Protein AF-A0A437SSH4-F1 (afdb_monomer_lite)

Structure (mmCIF, N/CA/C/O backbone):
data_AF-A0A437SSH4-F1
#
_entry.id   AF-A0A437SSH4-F1
#
loop_
_atom_site.group_PDB
_atom_site.id
_atom_site.type_symbol
_atom_site.label_atom_id
_atom_site.label_alt_id
_atom_site.label_comp_id
_atom_site.label_asym_id
_atom_site.label_entity_id
_atom_site.label_seq_id
_atom_site.pdbx_PDB_ins_code
_atom_site.Cartn_x
_atom_site.Cartn_y
_atom_site.Cartn_z
_atom_site.occupancy
_atom_site.B_iso_or_equiv
_atom_site.auth_seq_id
_atom_site.auth_comp_id
_atom_site.auth_asym_id
_atom_site.auth_atom_id
_atom_site.pdbx_PDB_model_num
ATOM 1 N N . MET A 1 1 ? -0.503 31.453 20.362 1.00 64.12 1 MET A N 1
ATOM 2 C CA . MET A 1 1 ? 0.097 30.264 21.007 1.00 64.12 1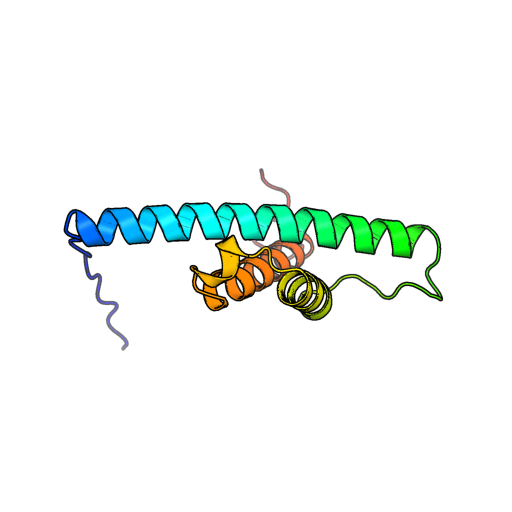 MET A CA 1
ATOM 3 C C . MET A 1 1 ? -0.919 29.129 20.905 1.00 64.12 1 MET A C 1
ATOM 5 O O . MET A 1 1 ? -1.957 29.222 21.546 1.00 64.12 1 MET A O 1
ATOM 9 N N . ILE A 1 2 ? -0.707 28.137 20.033 1.00 71.00 2 ILE A N 1
ATOM 10 C CA . ILE A 1 2 ? -1.626 26.991 19.893 1.00 71.00 2 ILE A CA 1
ATOM 11 C C . ILE A 1 2 ? -1.302 26.012 21.027 1.00 71.00 2 ILE A C 1
ATOM 13 O O . ILE A 1 2 ? -0.164 25.566 21.136 1.00 71.00 2 ILE A O 1
ATOM 17 N N . LYS A 1 3 ? -2.271 25.712 21.899 1.00 75.94 3 LYS A N 1
ATOM 18 C CA . LYS A 1 3 ? -2.121 24.663 22.918 1.00 75.94 3 LYS A CA 1
ATOM 19 C C . LYS A 1 3 ? -2.510 23.326 22.293 1.00 75.94 3 LYS A C 1
ATOM 21 O O . LYS A 1 3 ? -3.653 23.171 21.872 1.00 75.94 3 LYS A O 1
ATOM 26 N N . ALA A 1 4 ? -1.580 22.378 22.241 1.00 82.06 4 ALA A N 1
ATOM 27 C CA . ALA A 1 4 ? -1.903 21.005 21.873 1.00 82.06 4 ALA A CA 1
ATOM 28 C C . ALA A 1 4 ? -2.785 20.385 22.969 1.00 82.06 4 ALA A C 1
ATOM 30 O O . ALA A 1 4 ? -2.448 20.458 24.151 1.00 82.06 4 ALA A O 1
ATOM 31 N N . GLN A 1 5 ? -3.921 19.807 22.580 1.00 83.88 5 GLN A N 1
ATOM 32 C CA . GLN A 1 5 ? -4.762 19.009 23.470 1.00 83.88 5 GLN A CA 1
ATOM 33 C C . GLN A 1 5 ? -4.556 17.536 23.137 1.00 83.88 5 GLN A C 1
ATOM 35 O O . GLN A 1 5 ? -4.684 17.138 21.981 1.00 83.88 5 GLN A O 1
ATOM 40 N N . VAL A 1 6 ? -4.238 16.738 24.153 1.00 85.38 6 VAL A N 1
ATOM 41 C CA . VAL A 1 6 ? -4.165 15.282 24.029 1.00 85.38 6 VAL A CA 1
ATOM 42 C C . VAL A 1 6 ? -5.511 14.725 24.467 1.00 85.38 6 VAL A C 1
ATOM 44 O O . VAL A 1 6 ? -5.925 14.933 25.607 1.00 85.38 6 VAL A O 1
ATOM 47 N N . VAL A 1 7 ? -6.205 14.049 23.555 1.00 86.38 7 VAL A N 1
ATOM 48 C CA . VAL A 1 7 ? -7.502 13.418 23.820 1.00 86.38 7 VAL A CA 1
ATOM 49 C C . VAL A 1 7 ? -7.332 11.909 23.708 1.00 86.38 7 VAL A C 1
ATOM 51 O O . VAL A 1 7 ? -6.883 11.405 22.681 1.00 86.38 7 VAL A O 1
ATOM 54 N N . GLU A 1 8 ? -7.695 11.188 24.767 1.00 89.62 8 GLU A N 1
ATOM 55 C CA . GLU A 1 8 ? -7.738 9.727 24.764 1.00 89.62 8 GLU A CA 1
ATOM 56 C C . GLU A 1 8 ? -9.083 9.250 24.201 1.00 89.62 8 GLU A C 1
ATOM 58 O O . GLU A 1 8 ? -10.152 9.625 24.689 1.00 89.62 8 GLU A O 1
ATOM 63 N N . LEU A 1 9 ? -9.038 8.389 23.185 1.00 86.94 9 LEU A N 1
ATOM 64 C CA . LEU A 1 9 ? -10.222 7.674 22.719 1.00 86.94 9 LEU A CA 1
ATOM 65 C C . LEU A 1 9 ? -10.497 6.490 23.651 1.00 86.94 9 LEU A C 1
ATOM 67 O O . LEU A 1 9 ? -9.601 5.699 23.928 1.00 86.94 9 LEU A O 1
ATOM 71 N N . LYS A 1 10 ? -11.756 6.322 24.077 1.00 94.50 10 LYS A N 1
ATOM 72 C CA . LYS A 1 10 ? -12.223 5.151 24.842 1.00 94.50 10 LYS A CA 1
ATOM 73 C C . LYS A 1 10 ? -13.248 4.360 24.023 1.00 94.50 10 LYS A C 1
ATOM 75 O O . LYS A 1 10 ? -14.451 4.527 24.232 1.00 94.50 10 LYS A O 1
ATOM 80 N N . PRO A 1 11 ? -12.811 3.531 23.056 1.00 94.62 11 PRO A N 1
ATOM 81 C CA . PRO A 1 11 ? -13.730 2.804 22.198 1.00 94.62 11 PRO A CA 1
ATOM 82 C C . PRO A 1 11 ? -14.389 1.664 22.978 1.00 94.62 11 PRO A C 1
ATOM 84 O O . PRO A 1 11 ? -13.720 0.893 23.672 1.00 94.62 11 PRO A O 1
ATOM 87 N N . ASN A 1 12 ? -15.705 1.523 22.829 1.00 97.06 12 ASN A N 1
ATOM 88 C CA . ASN A 1 12 ? -16.417 0.334 23.294 1.00 97.06 12 ASN A CA 1
ATOM 89 C C . ASN A 1 12 ? -16.112 -0.876 22.385 1.00 97.06 12 ASN A C 1
ATOM 91 O O . ASN A 1 12 ? -15.424 -0.755 21.370 1.00 97.06 12 ASN A O 1
ATOM 95 N N . GLN A 1 13 ? -16.634 -2.054 22.733 1.00 97.06 13 GLN A N 1
ATOM 96 C CA . GLN A 1 13 ? -16.364 -3.290 21.990 1.00 97.06 13 GLN A CA 1
ATOM 97 C C . GLN A 1 13 ? -16.735 -3.197 20.499 1.00 97.06 13 GLN A C 1
ATOM 99 O O . GLN A 1 13 ? -15.962 -3.635 19.650 1.00 97.06 13 GLN A O 1
ATOM 104 N N . ALA A 1 14 ? -17.875 -2.581 20.173 1.00 96.62 14 ALA A N 1
ATOM 105 C CA . ALA A 1 14 ? -18.311 -2.415 18.789 1.00 96.62 14 ALA A CA 1
ATOM 106 C C . ALA A 1 14 ? -17.369 -1.492 18.000 1.00 96.62 14 ALA A C 1
ATOM 108 O O . ALA A 1 14 ? -17.019 -1.794 16.861 1.00 96.62 14 ALA A O 1
ATOM 109 N N . MET A 1 15 ? -16.915 -0.393 18.610 1.00 96.12 15 MET A N 1
ATOM 110 C CA . MET A 1 15 ? -15.967 0.532 17.984 1.00 96.12 15 MET A CA 1
ATOM 111 C C . MET A 1 15 ? -14.607 -0.126 17.743 1.00 96.12 15 MET A C 1
ATOM 113 O O . MET A 1 15 ? -14.060 0.031 16.656 1.00 96.12 15 MET A O 1
ATOM 117 N N . LYS A 1 16 ? -14.083 -0.892 18.713 1.00 96.06 16 LYS A N 1
ATOM 118 C CA . LYS A 1 16 ? -12.814 -1.628 18.558 1.00 96.06 16 LYS A CA 1
ATOM 119 C C . LYS A 1 16 ? -12.860 -2.555 17.348 1.00 96.06 16 LYS A C 1
ATOM 121 O O . LYS A 1 16 ? -12.016 -2.449 16.473 1.00 96.06 16 LYS A O 1
ATOM 126 N N . HIS A 1 17 ? -13.923 -3.346 17.235 1.00 95.38 17 HIS A N 1
ATOM 127 C CA . HIS A 1 17 ? -14.106 -4.247 16.102 1.00 95.38 17 HIS A CA 1
ATOM 128 C C . HIS A 1 17 ? -14.125 -3.518 14.745 1.00 95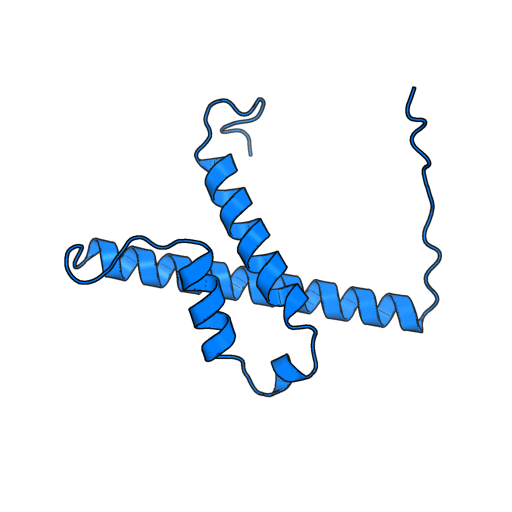.38 17 HIS A C 1
ATOM 130 O O . HIS A 1 17 ? -13.573 -4.016 13.768 1.00 95.38 17 HIS A O 1
ATOM 136 N N . GLN A 1 18 ? -14.735 -2.330 14.656 1.00 93.06 18 GLN A N 1
ATOM 137 C CA . GLN A 1 18 ? -14.700 -1.546 13.414 1.00 93.06 18 GLN A CA 1
ATOM 138 C C . GLN A 1 18 ? -13.308 -0.984 13.115 1.00 93.06 18 GLN A C 1
ATOM 140 O O . GLN A 1 18 ? -12.899 -0.973 11.956 1.00 93.06 18 GLN A O 1
ATOM 145 N N . LEU A 1 19 ? -12.576 -0.538 14.140 1.00 93.25 19 LEU A N 1
ATOM 146 C CA . LEU A 1 19 ? -11.194 -0.086 13.981 1.00 93.25 19 LEU A CA 1
ATOM 147 C C . LEU A 1 19 ? -10.299 -1.226 13.493 1.00 93.25 19 LEU A C 1
ATOM 149 O O . LEU A 1 19 ? -9.585 -1.035 12.515 1.00 93.25 19 LEU A O 1
ATOM 153 N N . ASP A 1 20 ? -10.402 -2.411 14.096 1.00 94.88 20 ASP A N 1
ATOM 154 C CA . ASP A 1 20 ? -9.627 -3.589 13.697 1.00 94.88 20 ASP A CA 1
ATOM 155 C C . ASP A 1 20 ? -9.918 -3.967 12.237 1.00 94.88 20 ASP A C 1
ATOM 157 O O . ASP A 1 20 ? -8.998 -4.071 11.427 1.00 94.88 20 ASP A O 1
ATOM 161 N N . ARG A 1 21 ? -11.202 -4.027 11.851 1.00 94.88 21 ARG A N 1
ATOM 162 C CA . ARG A 1 21 ? -11.610 -4.276 10.456 1.00 94.88 21 ARG A CA 1
ATOM 163 C C . ARG A 1 21 ? -11.042 -3.252 9.474 1.00 94.88 21 ARG A C 1
ATOM 165 O O . ARG A 1 21 ? -10.630 -3.621 8.375 1.00 94.88 21 ARG A O 1
ATOM 172 N N . LEU A 1 22 ? -11.039 -1.968 9.835 1.00 93.94 22 LEU A N 1
ATOM 173 C CA . LEU A 1 22 ? -10.482 -0.913 8.986 1.00 93.94 22 LEU A CA 1
ATOM 174 C C . LEU A 1 22 ? -8.954 -0.987 8.909 1.00 93.94 22 LEU A C 1
ATOM 176 O O . LEU A 1 22 ? -8.402 -0.764 7.834 1.00 93.94 22 LEU A O 1
ATOM 180 N N . CYS A 1 23 ? -8.274 -1.314 10.008 1.00 94.94 23 CYS A N 1
ATOM 181 C CA . CYS A 1 23 ? -6.828 -1.526 10.038 1.00 94.94 23 CYS A CA 1
ATOM 182 C C . CYS A 1 23 ? -6.417 -2.707 9.153 1.00 94.94 23 CYS A C 1
ATOM 184 O O . CYS A 1 23 ? -5.486 -2.579 8.355 1.00 94.94 23 CYS A O 1
ATOM 186 N N . ASP A 1 24 ? -7.136 -3.826 9.240 1.00 97.00 24 ASP A N 1
ATOM 187 C CA . ASP A 1 24 ? -6.888 -5.000 8.404 1.00 97.00 24 ASP A CA 1
ATOM 188 C C . ASP A 1 24 ? -7.120 -4.693 6.925 1.00 97.00 24 ASP A C 1
ATOM 190 O O . ASP A 1 24 ? -6.278 -5.015 6.083 1.00 97.00 24 ASP A O 1
ATOM 194 N N . TYR A 1 25 ? -8.202 -3.980 6.603 1.00 97.56 25 TYR A N 1
ATOM 195 C CA . TYR A 1 25 ? -8.458 -3.556 5.231 1.00 97.56 25 TYR A CA 1
ATOM 196 C C . TYR A 1 25 ? -7.407 -2.575 4.706 1.00 97.56 25 TYR A C 1
ATOM 198 O O . TYR A 1 25 ? -6.978 -2.691 3.559 1.00 97.56 25 TYR A O 1
ATOM 206 N N . ARG A 1 26 ? -6.945 -1.633 5.536 1.00 97.75 26 ARG A N 1
ATOM 207 C CA . ARG A 1 26 ? -5.875 -0.701 5.162 1.00 97.75 26 ARG A CA 1
ATOM 208 C C . ARG A 1 26 ? -4.585 -1.447 4.838 1.00 97.75 26 ARG A C 1
ATOM 210 O O . ARG A 1 26 ? -3.950 -1.133 3.837 1.00 97.75 26 ARG A O 1
ATOM 217 N N . ARG A 1 27 ? -4.220 -2.439 5.659 1.00 98.12 27 ARG A N 1
ATOM 218 C CA . ARG A 1 27 ? -3.044 -3.293 5.436 1.00 98.12 27 ARG A CA 1
ATOM 219 C C . ARG A 1 27 ? -3.166 -4.073 4.129 1.00 98.12 27 ARG A C 1
ATOM 221 O O . ARG A 1 27 ? -2.211 -4.125 3.364 1.00 98.12 27 ARG A O 1
ATOM 228 N N . TYR A 1 28 ? -4.344 -4.630 3.856 1.00 97.88 28 TYR A N 1
ATOM 229 C CA . TYR A 1 28 ? -4.627 -5.279 2.578 1.00 97.88 28 TYR A CA 1
ATOM 230 C C . TYR A 1 28 ? -4.452 -4.307 1.399 1.00 97.88 28 TYR A C 1
ATOM 232 O O . TYR A 1 28 ? -3.665 -4.586 0.500 1.00 97.88 28 TYR A O 1
ATOM 240 N N . CYS A 1 29 ? -5.094 -3.133 1.442 1.00 98.31 29 CYS A N 1
ATOM 241 C CA . CYS A 1 29 ? -4.995 -2.128 0.377 1.00 98.31 29 CYS A CA 1
ATOM 242 C C . CYS A 1 29 ? -3.554 -1.664 0.142 1.00 98.31 29 CYS A C 1
ATOM 244 O O . CYS A 1 29 ? -3.171 -1.430 -0.998 1.00 98.31 29 CYS A O 1
ATOM 246 N N . TRP A 1 30 ? -2.760 -1.527 1.207 1.00 98.38 30 TRP A N 1
ATOM 247 C CA . TRP A 1 30 ? -1.342 -1.188 1.106 1.00 98.38 30 TRP A CA 1
ATOM 248 C C . TRP A 1 30 ? -0.562 -2.240 0.313 1.00 98.38 30 TRP A C 1
ATOM 250 O O . TRP A 1 30 ? 0.186 -1.893 -0.597 1.00 98.38 30 TRP A O 1
ATOM 260 N N . ASN A 1 31 ? -0.745 -3.521 0.642 1.00 98.38 31 ASN A N 1
ATOM 261 C CA . ASN A 1 31 ? -0.043 -4.615 -0.028 1.00 98.38 31 ASN A CA 1
ATOM 262 C C . ASN A 1 31 ? -0.450 -4.734 -1.499 1.00 98.38 31 ASN A C 1
ATOM 264 O O . ASN A 1 31 ? 0.420 -4.870 -2.356 1.00 98.38 31 ASN A O 1
ATOM 268 N N . GLU A 1 32 ? -1.746 -4.619 -1.795 1.00 98.19 32 GLU A N 1
ATOM 269 C CA . GLU A 1 32 ? -2.239 -4.595 -3.175 1.00 98.19 32 GLU A CA 1
ATOM 270 C C . GLU A 1 32 ? -1.653 -3.406 -3.943 1.00 98.19 32 GLU A C 1
ATOM 272 O O . GLU A 1 32 ? -1.124 -3.576 -5.036 1.00 98.19 32 GLU A O 1
ATOM 277 N N . ALA A 1 33 ? -1.653 -2.210 -3.348 1.00 98.31 33 ALA A N 1
ATOM 278 C CA . ALA A 1 33 ? -1.084 -1.018 -3.969 1.00 98.31 33 ALA A CA 1
ATOM 279 C C . ALA A 1 33 ? 0.412 -1.175 -4.256 1.00 98.31 33 ALA A C 1
ATOM 281 O O . ALA A 1 33 ? 0.876 -0.768 -5.320 1.00 98.31 33 ALA A O 1
ATOM 282 N N . LEU A 1 34 ? 1.161 -1.788 -3.336 1.00 98.12 34 LEU A N 1
ATOM 283 C CA . LEU A 1 34 ? 2.578 -2.083 -3.521 1.00 98.12 34 LEU A CA 1
ATOM 284 C C . LEU A 1 34 ? 2.798 -3.069 -4.679 1.00 98.12 34 LEU A C 1
ATOM 286 O O . LEU A 1 34 ? 3.662 -2.825 -5.521 1.00 98.12 34 LEU A O 1
ATOM 290 N N . ALA A 1 35 ? 1.997 -4.134 -4.760 1.00 98.38 35 ALA A N 1
ATOM 291 C CA . ALA A 1 35 ? 2.061 -5.107 -5.850 1.00 98.38 35 ALA A CA 1
ATOM 292 C C . ALA A 1 35 ? 1.712 -4.474 -7.208 1.00 98.38 35 ALA A C 1
ATOM 294 O O . ALA A 1 35 ? 2.447 -4.645 -8.181 1.00 98.38 35 ALA A O 1
ATOM 295 N N . THR A 1 36 ? 0.644 -3.674 -7.272 1.00 98.38 36 THR A N 1
ATOM 296 C CA . THR A 1 36 ? 0.255 -2.929 -8.476 1.00 98.38 36 THR A CA 1
ATOM 297 C C . THR A 1 36 ? 1.342 -1.944 -8.903 1.00 98.38 36 THR A C 1
ATOM 299 O O . THR A 1 36 ? 1.670 -1.856 -10.087 1.00 98.38 36 THR A O 1
ATOM 302 N N . TRP A 1 37 ? 1.942 -1.220 -7.955 1.00 97.94 37 TRP A N 1
ATOM 303 C CA . TRP A 1 37 ? 3.039 -0.296 -8.239 1.00 97.94 37 TRP A CA 1
ATOM 304 C C . TRP A 1 37 ? 4.244 -1.028 -8.838 1.00 97.94 37 TRP A C 1
ATOM 306 O O . TRP A 1 37 ? 4.806 -0.569 -9.835 1.00 97.94 37 TRP A O 1
ATOM 316 N N . GLN A 1 38 ? 4.614 -2.176 -8.263 1.00 97.38 38 GLN A N 1
ATOM 317 C CA . GLN A 1 38 ? 5.698 -3.021 -8.761 1.00 97.38 38 GLN A CA 1
ATOM 318 C C . GLN A 1 38 ? 5.410 -3.521 -10.184 1.00 97.38 38 GLN A C 1
ATOM 320 O O . GLN A 1 38 ? 6.259 -3.371 -11.060 1.00 97.38 38 GLN A O 1
ATOM 325 N N . ALA A 1 39 ? 4.199 -4.014 -10.453 1.00 98.06 39 ALA A N 1
ATOM 326 C CA . ALA A 1 39 ? 3.804 -4.462 -11.788 1.00 98.06 39 ALA A CA 1
ATOM 327 C C . ALA A 1 39 ? 3.886 -3.328 -12.830 1.00 98.06 39 ALA A C 1
ATOM 329 O O . ALA A 1 39 ? 4.423 -3.510 -13.924 1.00 98.06 39 ALA A O 1
ATOM 330 N N . MET A 1 40 ? 3.425 -2.121 -12.480 1.00 97.62 40 MET A N 1
ATOM 331 C CA . MET A 1 40 ? 3.552 -0.939 -13.344 1.00 97.62 40 MET A CA 1
ATOM 332 C C . MET A 1 40 ? 5.020 -0.553 -13.590 1.00 97.62 40 MET A C 1
ATOM 334 O O . MET A 1 40 ? 5.379 -0.133 -14.693 1.00 97.62 40 MET A O 1
ATOM 338 N N . TYR A 1 41 ? 5.876 -0.681 -12.574 1.00 96.19 41 TYR A N 1
ATOM 339 C CA . TYR A 1 41 ? 7.309 -0.417 -12.690 1.00 96.19 41 TYR A CA 1
ATOM 340 C C . TYR A 1 41 ? 8.017 -1.431 -13.604 1.00 96.19 41 TYR A C 1
ATOM 342 O O . TYR A 1 41 ? 8.830 -1.045 -14.449 1.00 96.19 41 TYR A O 1
ATOM 350 N N . GLU A 1 42 ? 7.689 -2.716 -13.479 1.00 97.88 42 GLU A N 1
ATOM 351 C CA . GLU A 1 42 ? 8.219 -3.787 -14.327 1.00 97.88 42 GLU A CA 1
ATOM 352 C C . GLU A 1 42 ? 7.802 -3.596 -15.788 1.00 97.88 42 GLU A C 1
ATOM 354 O O . GLU A 1 42 ? 8.661 -3.589 -16.672 1.00 97.88 42 GLU A O 1
ATOM 359 N N . ALA A 1 43 ? 6.519 -3.315 -16.042 1.00 97.50 43 ALA A N 1
ATOM 360 C CA . ALA A 1 43 ? 6.017 -3.012 -17.382 1.00 97.50 43 ALA A CA 1
ATOM 361 C C . ALA A 1 43 ? 6.763 -1.825 -18.019 1.00 97.50 43 ALA A C 1
ATOM 363 O O . ALA A 1 43 ? 7.203 -1.891 -19.169 1.00 97.50 43 ALA A O 1
ATOM 364 N N . ARG A 1 44 ? 7.003 -0.761 -17.241 1.00 96.75 44 ARG A N 1
ATOM 365 C CA . ARG A 1 44 ? 7.823 0.379 -17.675 1.00 96.75 44 ARG A CA 1
ATOM 366 C C . ARG A 1 44 ? 9.272 0.024 -17.957 1.00 96.75 44 ARG A C 1
ATOM 368 O O . ARG A 1 44 ? 9.868 0.602 -18.863 1.00 96.75 44 ARG A O 1
ATOM 375 N N . THR A 1 45 ? 9.854 -0.878 -17.180 1.00 96.88 45 THR A N 1
ATOM 376 C CA . THR A 1 45 ? 11.242 -1.303 -17.377 1.00 96.88 45 THR A CA 1
ATOM 377 C C . THR A 1 45 ? 11.402 -2.063 -18.694 1.00 96.88 45 THR A C 1
ATOM 379 O O . THR A 1 45 ? 12.419 -1.896 -19.364 1.00 96.88 45 THR A O 1
ATOM 382 N N . LEU A 1 46 ? 10.380 -2.824 -19.096 1.00 96.88 46 LEU A N 1
ATOM 383 C CA . LEU A 1 46 ? 10.348 -3.560 -20.361 1.00 96.88 46 LEU A CA 1
ATOM 384 C C . LEU A 1 46 ? 10.107 -2.651 -21.574 1.00 96.88 46 LEU A C 1
ATOM 386 O O . LEU A 1 46 ? 10.797 -2.785 -22.580 1.00 96.88 46 LEU A O 1
ATOM 390 N N . ASN A 1 47 ? 9.153 -1.720 -21.486 1.00 96.31 47 ASN A N 1
ATOM 391 C CA . ASN A 1 47 ? 8.847 -0.784 -22.567 1.00 96.31 47 ASN A CA 1
ATOM 392 C C . ASN A 1 47 ? 8.425 0.578 -22.006 1.00 96.31 47 ASN A C 1
ATOM 394 O O . ASN A 1 47 ? 7.305 0.752 -21.526 1.00 96.31 47 ASN A O 1
ATOM 398 N N . LYS A 1 48 ? 9.325 1.560 -22.097 1.00 95.31 48 LYS A N 1
ATOM 399 C CA . LYS A 1 48 ? 9.123 2.905 -21.540 1.00 95.31 48 LYS A CA 1
ATOM 400 C C . LYS A 1 48 ? 8.191 3.789 -22.365 1.00 95.31 48 LYS A C 1
ATOM 402 O O . LYS A 1 48 ? 7.660 4.743 -21.795 1.00 95.31 48 LYS A O 1
ATOM 407 N N . GLU A 1 49 ? 8.059 3.517 -23.662 1.00 94.94 49 GLU A N 1
ATOM 408 C CA . GLU A 1 49 ? 7.255 4.323 -24.588 1.00 94.94 49 GLU A CA 1
ATOM 409 C C . GLU A 1 49 ? 5.766 4.098 -24.320 1.00 94.94 49 GLU A C 1
ATOM 411 O O . GLU A 1 49 ? 5.023 5.062 -24.145 1.00 94.94 49 GLU A O 1
ATOM 416 N N . ASP A 1 50 ? 5.369 2.836 -24.143 1.00 95.31 50 ASP A N 1
ATOM 417 C CA . ASP A 1 50 ? 3.966 2.466 -23.928 1.00 95.31 50 ASP A CA 1
ATOM 418 C C . ASP A 1 50 ? 3.547 2.460 -22.448 1.00 95.31 50 ASP A C 1
ATOM 420 O O . ASP A 1 50 ? 2.357 2.515 -22.134 1.00 95.31 50 ASP A O 1
ATOM 424 N N . ASN A 1 51 ? 4.503 2.414 -21.510 1.00 95.56 51 ASN A N 1
ATOM 425 C CA . ASN A 1 51 ? 4.208 2.307 -20.079 1.00 95.56 51 ASN A CA 1
ATOM 426 C C . ASN A 1 51 ? 4.731 3.526 -19.303 1.00 95.56 51 ASN A C 1
ATOM 428 O O . ASN A 1 51 ? 5.930 3.613 -18.999 1.00 95.56 51 ASN A O 1
ATOM 432 N N . PRO A 1 52 ? 3.847 4.464 -18.911 1.00 94.88 52 PRO A N 1
ATOM 433 C CA . PRO A 1 52 ? 4.244 5.626 -18.125 1.00 94.88 52 PRO A CA 1
ATOM 434 C C . PRO A 1 52 ? 4.784 5.221 -16.746 1.00 94.88 52 PRO A C 1
ATOM 436 O O . PRO A 1 52 ? 4.554 4.104 -16.278 1.00 94.88 52 PRO A O 1
ATOM 439 N N . SER A 1 53 ? 5.469 6.142 -16.061 1.00 93.31 53 SER A N 1
ATOM 440 C CA . SER A 1 53 ? 5.914 5.916 -14.679 1.00 93.31 53 SER A CA 1
ATOM 441 C C . SER A 1 53 ? 4.739 5.567 -13.759 1.00 93.31 53 SER A C 1
ATOM 443 O O . SER A 1 53 ? 3.654 6.146 -13.916 1.00 93.31 53 SER A O 1
ATOM 445 N N . PRO A 1 54 ? 4.935 4.647 -12.799 1.00 95.81 54 PRO A N 1
ATOM 446 C CA . PRO A 1 54 ? 3.971 4.452 -11.728 1.00 95.81 54 PRO A CA 1
ATOM 447 C C . PRO A 1 54 ? 3.875 5.725 -10.880 1.00 95.81 54 PRO A C 1
ATOM 449 O O . PRO A 1 54 ? 4.857 6.449 -10.702 1.00 95.81 54 PRO A O 1
ATOM 452 N N . ASN A 1 55 ? 2.675 6.015 -10.390 1.00 95.88 55 ASN A N 1
ATOM 453 C CA . ASN A 1 55 ? 2.407 7.105 -9.458 1.00 95.88 55 ASN A CA 1
ATOM 454 C C . ASN A 1 55 ? 1.126 6.813 -8.664 1.00 95.88 55 ASN A C 1
ATOM 456 O O . ASN A 1 55 ? 0.366 5.908 -9.017 1.00 95.88 55 ASN A O 1
ATOM 460 N N . GLU A 1 56 ? 0.881 7.614 -7.623 1.00 97.50 56 GLU A N 1
ATOM 461 C CA . GLU A 1 56 ? -0.277 7.476 -6.731 1.00 97.50 56 GLU A CA 1
ATOM 462 C C . GLU A 1 56 ? -1.602 7.384 -7.494 1.00 97.50 56 GLU A C 1
ATOM 464 O O . GLU A 1 56 ? -2.394 6.478 -7.246 1.00 97.50 56 GLU A O 1
ATOM 469 N N . TYR A 1 57 ? -1.833 8.302 -8.437 1.00 97.56 57 TYR A N 1
ATOM 470 C CA . TYR A 1 57 ? -3.083 8.386 -9.187 1.00 97.56 57 TYR A CA 1
ATOM 471 C C . TYR A 1 57 ? -3.353 7.097 -9.957 1.00 97.56 57 TYR A C 1
ATOM 473 O O . TYR A 1 57 ? -4.428 6.527 -9.828 1.00 97.56 57 TYR A O 1
A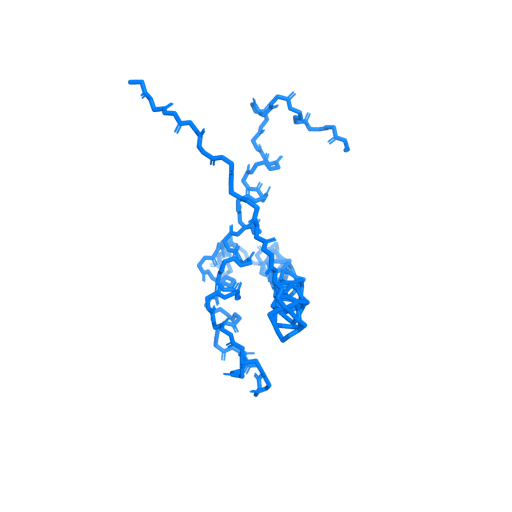TOM 481 N N . ARG A 1 58 ? -2.359 6.592 -10.692 1.00 97.56 58 ARG A N 1
ATOM 482 C CA . ARG A 1 58 ? -2.521 5.384 -11.509 1.00 97.56 58 ARG A CA 1
ATOM 483 C C . ARG A 1 58 ? -2.781 4.147 -10.665 1.00 97.56 58 ARG A C 1
ATOM 485 O O . ARG A 1 58 ? -3.688 3.389 -10.981 1.00 97.56 58 ARG A O 1
ATOM 492 N N . VAL A 1 59 ? -2.014 3.959 -9.592 1.00 98.19 59 VAL A N 1
ATOM 493 C CA . VAL A 1 59 ? -2.203 2.813 -8.690 1.00 98.19 59 VAL A CA 1
ATOM 494 C C . VAL A 1 59 ? -3.573 2.882 -8.023 1.00 98.19 59 VAL A C 1
ATOM 496 O O . VAL A 1 59 ? -4.293 1.890 -7.976 1.00 98.19 59 VAL A O 1
ATOM 499 N N . ARG A 1 60 ? -3.974 4.065 -7.551 1.00 98.19 60 ARG A N 1
ATOM 500 C CA . ARG A 1 60 ? -5.284 4.265 -6.933 1.00 98.19 60 ARG A CA 1
ATOM 501 C C . ARG A 1 60 ? -6.415 3.976 -7.913 1.00 98.19 60 ARG A C 1
ATOM 503 O O . ARG A 1 60 ? -7.367 3.302 -7.534 1.00 98.19 60 ARG A O 1
ATOM 510 N N . ASP A 1 61 ? -6.331 4.501 -9.129 1.00 97.69 61 ASP A N 1
ATOM 511 C CA . ASP A 1 61 ? -7.390 4.362 -10.124 1.00 97.69 61 ASP A CA 1
ATOM 512 C C . ASP A 1 61 ? -7.509 2.897 -10.588 1.00 97.69 61 ASP A C 1
ATOM 514 O O . ASP A 1 61 ? -8.625 2.387 -10.670 1.00 97.69 61 ASP A O 1
ATOM 518 N N . GLU A 1 62 ? -6.385 2.187 -10.751 1.00 97.62 62 GLU A N 1
ATOM 519 C CA . GLU A 1 62 ? -6.351 0.742 -11.029 1.00 97.62 62 GLU A CA 1
ATOM 520 C C . GLU A 1 62 ? -7.042 -0.067 -9.921 1.00 97.62 62 GLU A C 1
ATOM 522 O O . GLU A 1 62 ? -7.922 -0.885 -10.192 1.00 97.62 62 GLU A O 1
ATOM 527 N N . LEU A 1 63 ? -6.699 0.190 -8.654 1.00 97.75 63 LEU A N 1
ATOM 528 C CA . LEU A 1 63 ? -7.321 -0.510 -7.529 1.00 97.75 63 LEU A CA 1
ATOM 529 C C . LEU A 1 63 ? -8.806 -0.168 -7.373 1.00 97.75 63 LEU A C 1
ATOM 531 O O . LEU A 1 63 ? -9.603 -1.029 -7.014 1.00 97.75 63 LEU A O 1
ATOM 535 N N . VAL A 1 64 ? -9.202 1.082 -7.629 1.00 96.12 64 VAL A N 1
ATOM 536 C CA . VAL A 1 64 ? -10.609 1.500 -7.564 1.00 96.12 64 VAL A CA 1
ATOM 537 C C . VAL A 1 64 ? -11.434 0.848 -8.673 1.00 96.12 64 VAL A C 1
ATOM 539 O O . VAL A 1 64 ? -12.579 0.474 -8.406 1.00 96.12 64 VAL A O 1
ATOM 542 N N . ALA A 1 65 ? -10.870 0.716 -9.876 1.00 96.56 65 ALA A N 1
ATOM 543 C CA . ALA A 1 65 ? -11.515 0.070 -11.015 1.00 96.56 65 ALA A CA 1
ATOM 544 C C . ALA A 1 65 ? -11.694 -1.441 -10.804 1.00 96.56 65 ALA A C 1
ATOM 546 O O . ALA A 1 65 ? -12.718 -1.991 -11.200 1.00 96.56 65 ALA A O 1
ATOM 547 N N . ASN A 1 66 ? -10.745 -2.090 -10.123 1.00 96.69 66 ASN A N 1
ATOM 548 C CA . ASN A 1 66 ? -10.718 -3.541 -9.918 1.00 96.69 66 ASN A CA 1
ATOM 549 C C . ASN A 1 66 ? -11.079 -3.966 -8.483 1.00 96.69 66 ASN A C 1
ATOM 551 O O . ASN A 1 66 ? -10.558 -4.956 -7.965 1.00 96.69 66 ASN A O 1
ATOM 555 N N . LYS A 1 67 ? -11.970 -3.230 -7.808 1.00 96.00 67 LYS A N 1
ATOM 556 C CA . LYS A 1 67 ? -12.423 -3.617 -6.465 1.00 96.00 67 LYS A CA 1
ATOM 557 C C . LYS A 1 67 ? -13.152 -4.957 -6.501 1.00 96.00 67 LYS A C 1
ATOM 559 O O . LYS A 1 67 ? -14.100 -5.143 -7.258 1.00 96.00 67 LYS A O 1
ATOM 564 N N . ALA A 1 68 ? -12.766 -5.860 -5.604 1.00 95.81 68 ALA A N 1
ATOM 565 C CA . ALA A 1 68 ? -13.534 -7.075 -5.366 1.00 95.81 68 ALA A CA 1
ATOM 566 C C . ALA A 1 68 ? -14.875 -6.751 -4.684 1.00 95.81 68 ALA A C 1
ATOM 568 O O . ALA A 1 68 ? -14.967 -5.811 -3.894 1.00 95.81 68 ALA A O 1
ATOM 569 N N . GLU A 1 69 ? -15.896 -7.578 -4.916 1.00 96.81 69 GLU A N 1
ATOM 570 C CA . GLU A 1 69 ? -17.259 -7.396 -4.384 1.00 96.81 69 GLU A CA 1
ATOM 571 C C . GLU A 1 69 ? -17.298 -7.113 -2.871 1.00 96.81 69 GLU A C 1
ATOM 573 O O . GLU A 1 69 ? -17.976 -6.200 -2.397 1.00 96.81 69 GLU A O 1
ATOM 578 N N . TRP A 1 70 ? -16.504 -7.844 -2.087 1.00 95.62 70 TRP A N 1
ATOM 579 C CA . TRP A 1 70 ? -16.456 -7.669 -0.634 1.00 95.62 70 TRP A CA 1
ATOM 580 C C . TRP A 1 70 ? -15.872 -6.311 -0.202 1.00 95.62 70 TRP A C 1
ATOM 582 O O . TRP A 1 70 ? -16.210 -5.819 0.875 1.00 95.62 70 TRP A O 1
ATOM 592 N N . GLN A 1 71 ? -15.042 -5.665 -1.029 1.00 96.19 71 GLN A N 1
ATOM 593 C CA . GLN A 1 71 ? -14.434 -4.367 -0.714 1.00 96.19 71 GLN A CA 1
ATOM 594 C C . GLN A 1 71 ? -15.460 -3.231 -0.713 1.00 96.19 71 GLN A C 1
ATOM 596 O O . GLN A 1 71 ? -15.274 -2.238 -0.010 1.00 96.19 71 GLN A O 1
ATOM 601 N N . TYR A 1 72 ? -16.572 -3.370 -1.441 1.00 94.62 72 TYR A N 1
ATOM 602 C CA . TYR A 1 72 ? -17.647 -2.372 -1.447 1.00 94.62 72 TYR A CA 1
ATOM 603 C C . TYR A 1 72 ? -18.371 -2.259 -0.099 1.00 94.62 72 TYR A C 1
ATOM 605 O O . TYR A 1 72 ? -19.019 -1.249 0.166 1.00 94.62 72 TYR A O 1
ATOM 613 N N . GLN A 1 73 ? -18.213 -3.250 0.784 1.00 94.19 73 GLN A N 1
ATOM 614 C CA . GLN A 1 73 ? -18.711 -3.193 2.162 1.00 94.19 73 GLN A CA 1
ATOM 615 C C . GLN A 1 73 ? -17.835 -2.319 3.076 1.00 94.19 73 GLN A C 1
ATOM 617 O O . GLN A 1 73 ? -18.187 -2.080 4.232 1.00 94.19 73 GLN A O 1
ATOM 622 N N . LEU A 1 74 ? -16.679 -1.865 2.585 1.00 93.25 74 LEU A N 1
ATOM 623 C CA . LEU A 1 74 ? -15.686 -1.099 3.326 1.00 93.25 74 LEU A CA 1
ATOM 624 C C . LEU A 1 74 ? -15.533 0.296 2.714 1.00 93.25 74 LEU A C 1
ATOM 626 O O . LEU A 1 74 ? -15.849 0.554 1.551 1.00 93.25 74 LEU A O 1
ATOM 630 N N . SER A 1 75 ? -15.035 1.241 3.510 1.00 91.19 75 SER A N 1
ATOM 631 C CA . SER A 1 75 ? -14.881 2.617 3.041 1.00 91.19 75 SER A CA 1
ATOM 632 C C . SER A 1 75 ? -13.832 2.705 1.932 1.00 91.19 75 SER A C 1
ATOM 634 O O . SER A 1 75 ? -12.650 2.440 2.159 1.00 91.19 75 SER A O 1
ATOM 636 N N . SER A 1 76 ? -14.235 3.192 0.754 1.00 92.62 76 SER A N 1
ATOM 637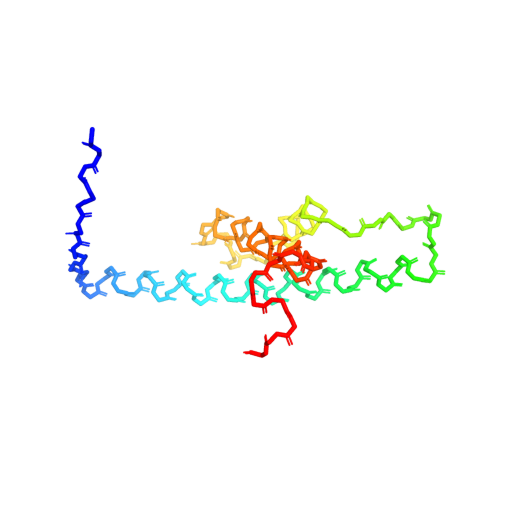 C CA . SER A 1 76 ? -13.303 3.476 -0.350 1.00 92.62 76 SER A CA 1
ATOM 638 C C . SER A 1 76 ? -12.239 4.512 0.036 1.00 92.62 76 SER A C 1
ATOM 640 O O . SER A 1 76 ? -11.141 4.503 -0.514 1.00 92.62 76 SER A O 1
ATOM 642 N N . ARG A 1 77 ? -12.516 5.370 1.030 1.00 95.31 77 ARG A N 1
ATOM 643 C CA . ARG A 1 77 ? -11.534 6.325 1.561 1.00 95.31 77 ARG A CA 1
ATOM 644 C C . ARG A 1 77 ? -10.338 5.617 2.201 1.00 95.31 77 ARG A C 1
ATOM 646 O O . ARG A 1 77 ? -9.233 6.139 2.127 1.00 95.31 77 ARG A O 1
ATOM 653 N N . CYS A 1 78 ? -10.545 4.443 2.803 1.00 95.88 78 CYS A N 1
ATOM 654 C CA . CYS A 1 78 ? -9.472 3.665 3.420 1.00 95.88 78 CYS A CA 1
ATOM 655 C C . CYS A 1 78 ? -8.444 3.211 2.373 1.00 95.88 78 CYS A C 1
ATOM 657 O O . CYS A 1 78 ? -7.254 3.451 2.565 1.00 95.88 78 CYS A O 1
ATOM 659 N N . LEU A 1 79 ? -8.921 2.674 1.242 1.00 97.69 79 LEU A N 1
ATOM 660 C CA . LEU A 1 79 ? -8.097 2.304 0.088 1.00 97.69 79 LEU A CA 1
ATOM 661 C C . LEU A 1 79 ? -7.323 3.512 -0.437 1.00 97.69 79 LEU A C 1
ATOM 663 O O . LEU A 1 79 ? -6.101 3.468 -0.522 1.00 97.69 79 LEU A O 1
ATOM 667 N N . GLN A 1 80 ? -8.018 4.615 -0.725 1.00 97.56 80 GLN A N 1
ATOM 668 C CA . GLN A 1 80 ? -7.375 5.812 -1.275 1.00 97.56 80 GLN A CA 1
ATOM 669 C C . GLN A 1 80 ? -6.279 6.346 -0.347 1.00 97.56 80 GLN A C 1
ATOM 671 O O . GLN A 1 80 ? -5.181 6.627 -0.805 1.00 97.56 80 GLN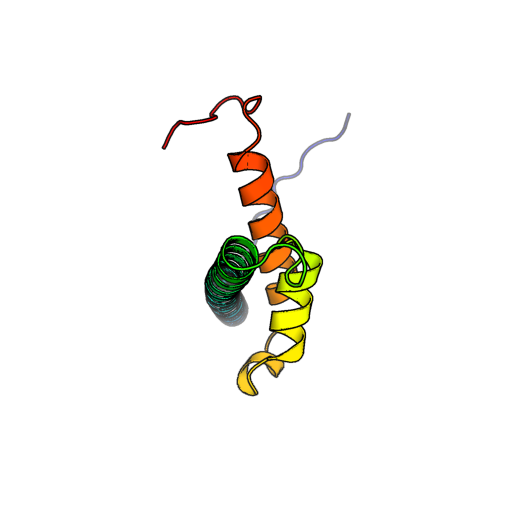 A O 1
ATOM 676 N N . LEU A 1 81 ? -6.554 6.431 0.960 1.00 97.88 81 LEU A N 1
ATOM 677 C CA . LEU A 1 81 ? -5.569 6.874 1.945 1.00 97.88 81 LEU A CA 1
ATOM 678 C C . LEU A 1 81 ? -4.397 5.895 2.094 1.00 97.88 81 LEU A C 1
ATOM 680 O O . LEU A 1 81 ? -3.297 6.340 2.386 1.00 97.88 81 LEU A O 1
ATOM 684 N N . ALA A 1 82 ? -4.612 4.586 1.934 1.00 98.12 82 ALA A N 1
ATOM 685 C CA . ALA A 1 82 ? -3.517 3.617 1.944 1.00 98.12 82 ALA A CA 1
ATOM 686 C C . ALA A 1 82 ? -2.578 3.829 0.745 1.00 98.12 82 ALA A C 1
ATOM 688 O O . ALA A 1 82 ? -1.363 3.805 0.912 1.00 98.12 82 ALA A O 1
ATOM 689 N N . VAL A 1 83 ? -3.135 4.103 -0.442 1.00 98.44 83 VAL A N 1
ATOM 690 C CA . VAL A 1 83 ? -2.346 4.401 -1.648 1.00 98.44 83 VAL A CA 1
ATOM 691 C C . VAL A 1 83 ? -1.597 5.731 -1.512 1.00 98.44 83 VAL A C 1
ATOM 693 O O . VAL A 1 83 ? -0.418 5.798 -1.855 1.00 98.44 83 VAL A O 1
ATOM 696 N N . THR A 1 84 ? -2.241 6.772 -0.971 1.00 98.25 84 THR A N 1
ATOM 697 C CA . THR A 1 84 ? -1.583 8.059 -0.687 1.00 98.25 84 THR A CA 1
ATOM 698 C C . THR A 1 84 ? -0.420 7.886 0.292 1.00 98.25 84 THR A C 1
ATOM 700 O O . THR A 1 84 ? 0.673 8.389 0.042 1.00 98.25 84 THR A O 1
ATOM 703 N N . ASP A 1 85 ? -0.611 7.137 1.382 1.00 97.94 85 ASP A N 1
ATOM 704 C CA . ASP A 1 85 ? 0.468 6.896 2.343 1.00 97.94 85 ASP A CA 1
ATOM 705 C C . ASP A 1 85 ? 1.623 6.098 1.721 1.00 97.94 85 ASP A C 1
ATOM 707 O O . ASP A 1 85 ? 2.781 6.393 2.013 1.00 97.94 85 ASP A O 1
ATOM 711 N N . LEU A 1 86 ? 1.340 5.134 0.834 1.00 97.50 86 LEU A N 1
ATOM 712 C CA . LEU A 1 86 ? 2.379 4.407 0.097 1.00 97.50 86 LEU A CA 1
ATOM 713 C C . LEU A 1 86 ? 3.182 5.348 -0.808 1.00 97.50 86 LEU A C 1
ATOM 715 O O . LEU A 1 86 ? 4.410 5.280 -0.841 1.00 97.50 86 LEU A O 1
ATOM 719 N N . ALA A 1 87 ? 2.507 6.251 -1.522 1.00 96.44 87 ALA A N 1
ATOM 720 C CA . ALA A 1 87 ? 3.172 7.242 -2.360 1.00 96.44 87 ALA A CA 1
ATOM 721 C C . ALA A 1 87 ? 4.065 8.180 -1.532 1.00 96.44 87 ALA A C 1
ATOM 723 O O . ALA A 1 87 ? 5.209 8.432 -1.913 1.00 96.44 87 ALA A O 1
ATOM 724 N N . ASN A 1 88 ? 3.579 8.634 -0.374 1.00 95.44 88 ASN A N 1
ATOM 725 C CA . ASN A 1 88 ? 4.364 9.433 0.567 1.00 95.44 88 ASN A CA 1
ATOM 726 C C . ASN A 1 88 ? 5.570 8.652 1.104 1.00 95.44 88 ASN A C 1
ATOM 728 O O . ASN A 1 88 ? 6.665 9.201 1.194 1.00 95.44 88 ASN A O 1
ATOM 732 N N . ALA A 1 89 ? 5.403 7.365 1.424 1.00 92.88 89 ALA A N 1
ATOM 733 C CA . ALA A 1 89 ? 6.500 6.516 1.879 1.00 92.88 89 ALA A CA 1
ATOM 734 C C . ALA A 1 89 ? 7.593 6.377 0.811 1.00 92.88 89 ALA A C 1
ATOM 736 O O . ALA A 1 89 ? 8.771 6.512 1.134 1.00 92.88 89 ALA A O 1
ATOM 737 N N . TRP A 1 90 ? 7.223 6.200 -0.462 1.00 90.88 90 TRP A N 1
ATOM 738 C CA . TRP A 1 90 ? 8.189 6.209 -1.563 1.00 90.88 90 TRP A CA 1
ATOM 739 C C . TRP A 1 90 ? 8.904 7.552 -1.704 1.00 90.88 90 TRP A C 1
ATOM 741 O O . TRP A 1 90 ? 10.126 7.575 -1.835 1.00 90.88 90 TRP A O 1
ATOM 751 N N . GLN A 1 91 ? 8.173 8.670 -1.654 1.00 90.69 91 GLN A N 1
ATOM 752 C CA . GLN A 1 91 ? 8.780 10.004 -1.717 1.00 90.69 91 GLN A CA 1
ATOM 753 C C . GLN A 1 91 ? 9.800 10.204 -0.591 1.00 90.69 91 GLN A C 1
ATOM 755 O O . GLN A 1 91 ? 10.937 10.582 -0.862 1.00 90.69 91 GLN A O 1
ATOM 760 N N . ASN A 1 92 ? 9.425 9.865 0.643 1.00 90.00 92 ASN A N 1
ATOM 761 C CA . ASN A 1 92 ? 10.304 9.965 1.806 1.00 90.00 92 ASN A CA 1
ATOM 762 C C . ASN A 1 92 ? 11.513 9.024 1.705 1.00 90.00 92 ASN A C 1
ATOM 764 O O . ASN A 1 92 ? 12.613 9.398 2.094 1.00 90.00 92 ASN A O 1
ATOM 768 N N . PHE A 1 93 ? 11.335 7.819 1.156 1.00 86.19 93 PHE A N 1
ATOM 769 C CA . PHE A 1 93 ? 12.426 6.866 0.952 1.00 86.19 93 PHE A CA 1
ATOM 770 C C . PHE A 1 93 ? 13.492 7.400 -0.019 1.00 86.19 93 PHE A C 1
ATOM 772 O O . PHE A 1 93 ? 14.691 7.207 0.194 1.00 86.19 93 PHE A O 1
ATOM 779 N N . PHE A 1 94 ? 13.079 8.097 -1.081 1.00 84.56 94 PHE A N 1
ATOM 780 C CA . PHE A 1 94 ? 14.010 8.693 -2.043 1.00 84.56 94 PHE A CA 1
ATOM 781 C C . PHE A 1 94 ? 14.551 10.064 -1.612 1.00 84.56 94 PHE A C 1
ATOM 783 O O . PHE A 1 94 ? 15.562 10.514 -2.160 1.00 84.56 94 PHE A O 1
ATOM 790 N N . ASP A 1 95 ? 13.926 10.712 -0.629 1.00 88.94 95 ASP A N 1
ATOM 791 C CA . ASP A 1 95 ? 14.375 11.988 -0.083 1.00 88.94 95 ASP A CA 1
ATOM 792 C C . ASP A 1 95 ? 15.569 11.821 0.870 1.00 88.94 95 ASP A C 1
ATOM 794 O O . ASP A 1 95 ? 15.435 11.572 2.069 1.00 88.94 95 ASP A O 1
ATOM 798 N N . LYS A 1 96 ? 16.771 12.023 0.321 1.00 85.81 96 LYS A N 1
ATOM 799 C CA . LYS A 1 96 ? 18.040 11.933 1.058 1.00 85.81 96 LYS A CA 1
ATOM 800 C C . LYS A 1 96 ? 18.235 13.013 2.121 1.00 85.81 96 LYS A C 1
ATOM 802 O O . LYS A 1 96 ? 19.177 12.908 2.902 1.00 85.81 96 LYS A O 1
ATOM 807 N N . ALA A 1 97 ? 17.408 14.060 2.132 1.00 86.81 97 ALA A N 1
ATOM 808 C CA . ALA A 1 97 ? 17.496 15.128 3.121 1.00 86.81 97 ALA A CA 1
ATOM 809 C C . ALA A 1 97 ? 16.816 14.765 4.453 1.00 86.81 97 ALA A C 1
ATOM 811 O O . ALA A 1 97 ? 16.946 15.514 5.423 1.00 86.81 97 ALA A O 1
ATOM 812 N N . GLN A 1 98 ? 16.109 13.630 4.522 1.00 81.69 98 GLN A N 1
ATOM 813 C CA . GLN A 1 98 ? 15.457 13.177 5.747 1.00 81.69 98 GLN A CA 1
ATOM 814 C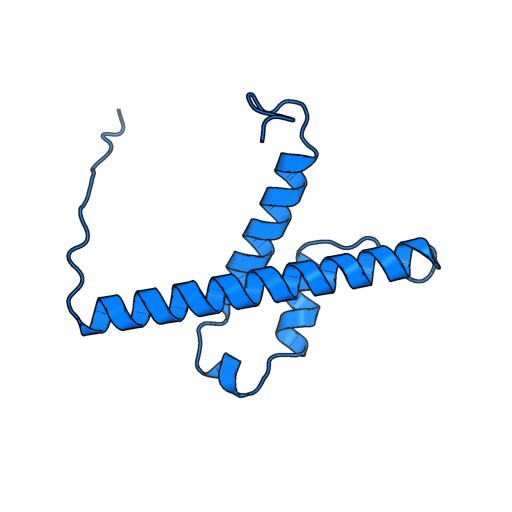 C . GLN A 1 98 ? 16.493 12.883 6.852 1.00 81.69 98 GLN A C 1
ATOM 816 O O . GLN A 1 98 ? 17.496 12.216 6.581 1.00 81.69 98 GLN A O 1
ATOM 821 N N . PRO A 1 99 ? 16.258 13.315 8.109 1.00 82.38 99 PRO A N 1
ATOM 822 C CA . PRO A 1 99 ? 17.214 13.147 9.212 1.00 82.38 99 PRO A CA 1
ATOM 823 C C . PRO A 1 99 ? 17.670 11.699 9.456 1.00 82.38 99 PRO A C 1
ATOM 825 O O . PRO A 1 99 ? 18.792 11.463 9.907 1.00 82.38 99 PRO A O 1
ATOM 828 N N . ASP A 1 100 ? 16.806 10.734 9.137 1.00 79.81 100 ASP A N 1
ATOM 829 C CA . ASP A 1 100 ? 17.041 9.300 9.317 1.00 79.81 100 ASP A CA 1
ATOM 830 C C . ASP A 1 100 ? 17.138 8.535 7.990 1.00 79.81 100 ASP A C 1
ATOM 832 O O . ASP A 1 100 ? 16.956 7.319 7.945 1.00 79.81 100 ASP A O 1
ATOM 836 N N . TRP A 1 101 ? 17.458 9.229 6.893 1.00 78.25 101 TRP A N 1
ATOM 837 C CA . TRP A 1 101 ? 17.611 8.594 5.590 1.00 78.25 101 TRP A CA 1
ATOM 838 C C . TRP A 1 101 ? 18.665 7.472 5.615 1.00 78.25 101 TRP A C 1
ATOM 840 O O . TRP A 1 101 ? 19.802 7.667 6.049 1.00 78.25 101 TRP A O 1
ATOM 850 N N . GLY A 1 102 ? 18.285 6.286 5.127 1.00 70.56 102 GLY A N 1
ATOM 851 C CA . GLY A 1 102 ? 19.156 5.109 5.045 1.00 70.56 102 GLY A CA 1
ATOM 852 C C . GLY A 1 102 ? 19.338 4.324 6.351 1.00 70.56 102 GLY A C 1
ATOM 853 O O . GLY A 1 102 ? 20.112 3.365 6.357 1.00 70.56 102 GLY A O 1
ATOM 854 N N . LYS A 1 103 ? 18.648 4.688 7.440 1.00 71.88 103 LYS A N 1
ATOM 855 C CA . LYS A 1 103 ? 18.610 3.885 8.673 1.00 71.88 103 LYS A CA 1
ATOM 856 C C . LYS A 1 103 ? 17.434 2.886 8.627 1.00 71.88 103 LYS A C 1
ATOM 858 O O . LYS A 1 103 ? 16.356 3.294 8.197 1.00 71.88 103 LYS A O 1
ATOM 863 N N . PRO A 1 104 ? 17.634 1.606 9.013 1.00 57.19 104 PRO A N 1
ATOM 864 C CA . PRO A 1 104 ? 16.550 0.633 9.181 1.00 57.19 104 PRO A CA 1
ATOM 865 C C . PRO A 1 104 ? 15.550 1.024 10.272 1.00 57.19 104 PRO A C 1
ATOM 867 O O . PRO A 1 104 ? 15.983 1.662 11.261 1.00 57.19 104 PRO A O 1
#

Organism: NCBI:txid2495899

pLDDT: mean 92.94, std 7.74, range [57.19, 98.44]

InterPro domains:
  IPR021027 Transposase, putative, helix-turn-helix domain [PF12323] (1-44)

Sequence (104 aa):
MIKAQVVELKPNQAMKHQLDRLCDYRRYCWNEALATWQAMYEARTLNKEDNPSPNEYRVRDELVANKAEWQYQLSSRCLQLAVTDLANAWQNFFDKAQPDWGKP

Secondary structure (DSSP, 8-state):
-PPP--------HHHHHHHHHHHHHHHHHHHHHHHHHHHHHHHHHH-TTTSPPP-HHHHHHHHHHT--GGGGGS-HHHHHHHHHHHHHHHHHHH-TTSTTTT--

Radius of gyration: 17.61 Å; chains: 1; bounding box: 38×38×49 Å

Foldseek 3Di:
DDDDDDDDDDDDPVRVVVVVVLVVVLVVLLVQLVVLQVVLVVVCVVPVVPRPHDALVVSLVVCVVPPDPVCVVDDNVSNSVSSVVNRVVVVVQPPPVDPQHPPD